Protein AF-A0A382HBS7-F1 (afdb_monomer_lite)

Radius of gyration: 17.06 Å; chains: 1; bounding box: 38×43×44 Å

Sequence (138 aa):
DLVVYSLNSNYTGTNDPIKDLDLEGIVFGDMPWVLNHGGSAQALRNRVPQQQSRRGTVLDRLFALGMDAYGLMHNIGEMERHPDLSYPGMTGDLTVTTTGRIQRRLEWFRIQRAKPVHLRLATLPTPPRLSLKSYSSD

Foldseek 3Di:
DDAAEDEPPQDQLDQDLVSLVVQARHKYFWFCLSVCDDVVSVVVNVVQDPVRAPGSHPVSLVVQVVQVVVVCVVCQVVLLVPQVDWDQGRGAIWGAHVVRDIDHDTWMFGRHSSHTDTDDPVRDDDPPPPPPPPPPDD

Secondary structure (DSSP, 8-state):
-PPPEE-TTS--SS--HHHHHTTTT-EEEE-HHHHT-SSHHHHHHTTS-GGG--TTSTHHHHHHHHHHHHHHTTTHHHHHH-TT--EEETTEEEEE-TTS-EEEEPEEEEEETTEEEE--GGGPPPPP----------

Structure (mmCIF, N/CA/C/O backbone):
data_AF-A0A382HBS7-F1
#
_entry.id   AF-A0A382HBS7-F1
#
loop_
_atom_site.group_PDB
_atom_site.id
_atom_site.type_symbol
_atom_site.label_atom_id
_atom_site.label_alt_id
_atom_site.label_comp_id
_atom_site.label_asym_id
_atom_site.label_entity_id
_atom_site.label_seq_id
_atom_site.pdbx_PDB_ins_code
_atom_site.Cartn_x
_atom_site.Cartn_y
_atom_site.Cartn_z
_atom_site.occupancy
_atom_site.B_iso_or_equiv
_atom_site.auth_seq_id
_atom_site.auth_comp_id
_atom_site.auth_asym_id
_atom_site.auth_atom_id
_atom_site.pdbx_PDB_model_num
ATOM 1 N N . ASP A 1 1 ? 8.067 -27.394 -6.351 1.00 58.53 1 ASP A N 1
ATOM 2 C CA . ASP A 1 1 ? 8.096 -25.921 -6.368 1.00 58.53 1 ASP A CA 1
ATOM 3 C C . ASP A 1 1 ? 8.040 -25.332 -4.980 1.00 58.53 1 ASP A C 1
ATOM 5 O O . ASP A 1 1 ? 7.153 -25.671 -4.204 1.00 58.53 1 ASP A O 1
ATOM 9 N N . LEU A 1 2 ? 9.015 -24.477 -4.672 1.00 71.69 2 LEU A N 1
ATOM 10 C CA . LEU A 1 2 ? 9.074 -23.704 -3.437 1.00 71.69 2 LEU A CA 1
ATOM 11 C C . LEU A 1 2 ? 8.508 -22.309 -3.712 1.00 71.69 2 LEU A C 1
ATOM 13 O O . LEU A 1 2 ? 9.019 -21.594 -4.569 1.00 71.69 2 LEU A O 1
ATOM 17 N N . VAL A 1 3 ? 7.462 -21.918 -2.987 1.00 77.12 3 VAL A N 1
ATOM 18 C CA . VAL A 1 3 ? 6.945 -20.547 -3.058 1.00 77.12 3 VAL A CA 1
ATOM 19 C C . VAL A 1 3 ? 7.821 -19.654 -2.186 1.00 77.12 3 VAL A C 1
ATOM 21 O O . VAL A 1 3 ? 7.928 -19.877 -0.981 1.00 77.12 3 VAL A O 1
ATOM 24 N N . VAL A 1 4 ? 8.427 -18.635 -2.792 1.00 80.31 4 VAL A N 1
ATOM 25 C CA . VAL A 1 4 ? 9.232 -17.634 -2.084 1.00 80.31 4 VAL A CA 1
ATOM 26 C C . VAL A 1 4 ? 8.371 -16.407 -1.809 1.00 80.31 4 VAL A C 1
ATOM 28 O O . VAL A 1 4 ? 7.783 -15.840 -2.730 1.00 80.31 4 VAL A O 1
ATOM 31 N N . TYR A 1 5 ? 8.305 -15.998 -0.541 1.00 78.19 5 TYR A N 1
ATOM 32 C CA . TYR A 1 5 ? 7.628 -14.775 -0.117 1.00 78.19 5 TYR A CA 1
ATOM 33 C C . TYR A 1 5 ? 8.648 -13.681 0.178 1.00 78.19 5 TYR A C 1
ATOM 35 O O . TYR A 1 5 ? 9.714 -13.958 0.727 1.00 78.19 5 TYR A O 1
ATOM 43 N N . SER A 1 6 ? 8.311 -12.436 -0.149 1.00 75.62 6 SER A N 1
ATOM 44 C CA . SER A 1 6 ? 9.163 -11.283 0.131 1.00 75.62 6 SER A CA 1
ATOM 45 C C . SER A 1 6 ? 8.396 -10.109 0.739 1.00 75.62 6 SER A C 1
ATOM 47 O O . SER A 1 6 ? 7.173 -10.001 0.618 1.00 75.62 6 SER A O 1
ATOM 49 N N . LEU A 1 7 ? 9.149 -9.228 1.400 1.00 74.69 7 LEU A N 1
ATOM 50 C CA . LEU A 1 7 ? 8.678 -7.931 1.867 1.00 74.69 7 LEU A CA 1
ATOM 51 C C . LEU A 1 7 ? 8.625 -6.927 0.704 1.00 74.69 7 LEU A C 1
ATOM 53 O O . LEU A 1 7 ? 9.205 -7.119 -0.363 1.00 74.69 7 LEU A O 1
ATOM 57 N N . ASN A 1 8 ? 7.959 -5.803 0.944 1.00 66.75 8 ASN A N 1
ATOM 58 C CA . ASN A 1 8 ? 7.742 -4.727 -0.025 1.00 66.75 8 ASN A CA 1
ATOM 59 C C . ASN A 1 8 ? 9.014 -3.983 -0.493 1.00 66.75 8 ASN A C 1
ATOM 61 O O . ASN A 1 8 ? 8.910 -3.040 -1.273 1.00 66.75 8 ASN A O 1
ATOM 65 N N . SER A 1 9 ? 10.209 -4.350 -0.022 1.00 67.75 9 SER A N 1
ATOM 66 C CA . SER A 1 9 ? 11.469 -3.670 -0.355 1.00 67.75 9 SER A CA 1
ATOM 67 C C . SER A 1 9 ? 12.004 -3.998 -1.749 1.00 67.75 9 SER A C 1
ATOM 69 O O . SER A 1 9 ? 12.771 -3.213 -2.304 1.00 67.75 9 SER A O 1
ATOM 71 N N . ASN A 1 10 ? 11.629 -5.147 -2.314 1.00 74.31 10 ASN A N 1
ATOM 72 C CA . ASN A 1 10 ? 12.306 -5.678 -3.500 1.00 74.31 10 ASN A CA 1
ATOM 73 C C . ASN A 1 10 ? 11.716 -5.148 -4.817 1.00 74.31 10 ASN A C 1
ATOM 75 O O . ASN A 1 10 ? 12.447 -5.010 -5.797 1.00 74.31 10 ASN A O 1
ATOM 79 N N . TYR A 1 11 ? 10.435 -4.764 -4.819 1.00 79.12 11 TYR A N 1
ATOM 80 C CA . TYR A 1 11 ? 9.755 -4.172 -5.972 1.00 79.12 11 TYR A CA 1
ATOM 81 C C . TYR A 1 11 ? 9.620 -2.648 -5.819 1.00 79.12 11 TYR A C 1
ATOM 83 O O . TYR A 1 11 ? 9.215 -2.138 -4.772 1.00 79.12 11 TYR A O 1
ATOM 91 N N . THR A 1 12 ? 9.961 -1.887 -6.860 1.00 78.06 12 THR A N 1
ATOM 92 C CA . THR A 1 12 ? 10.017 -0.411 -6.799 1.00 78.06 12 THR A CA 1
ATOM 93 C C . THR A 1 12 ? 8.756 0.284 -7.318 1.00 78.06 12 THR A C 1
ATOM 95 O O . THR A 1 12 ? 8.644 1.502 -7.185 1.00 78.06 12 THR A O 1
ATOM 98 N N . GLY A 1 13 ? 7.799 -0.443 -7.909 1.00 79.31 13 GLY A N 1
ATOM 99 C CA . GLY A 1 13 ? 6.604 0.153 -8.538 1.00 79.31 13 GLY A CA 1
ATOM 100 C C . GLY A 1 13 ? 6.856 0.765 -9.924 1.00 79.31 13 GLY A C 1
ATOM 101 O O . GLY A 1 13 ? 5.952 1.320 -10.565 1.00 79.31 13 GLY A O 1
ATOM 102 N N . THR A 1 14 ? 8.091 0.681 -10.407 1.00 82.44 14 THR A N 1
ATOM 103 C CA . THR A 1 14 ? 8.508 1.063 -11.757 1.00 82.44 14 THR A CA 1
ATOM 104 C C . THR A 1 14 ? 8.818 -0.198 -12.535 1.00 82.44 14 THR A C 1
ATOM 106 O O . THR A 1 14 ? 9.506 -1.060 -12.013 1.00 82.44 14 THR A O 1
ATOM 109 N N . ASN A 1 15 ? 8.330 -0.282 -13.770 1.00 80.38 15 ASN A N 1
ATOM 110 C CA . ASN A 1 15 ? 8.638 -1.401 -14.652 1.00 80.38 15 ASN A CA 1
ATOM 111 C C . ASN A 1 15 ? 10.131 -1.365 -15.006 1.00 80.38 15 ASN A C 1
ATOM 113 O O . ASN A 1 15 ? 10.550 -0.456 -15.724 1.00 80.38 15 ASN A O 1
ATOM 117 N N . ASP A 1 16 ? 10.898 -2.329 -14.509 1.00 84.94 16 ASP A N 1
ATOM 118 C CA . ASP A 1 16 ? 12.305 -2.534 -14.849 1.00 84.94 16 ASP A CA 1
ATOM 119 C C . ASP A 1 16 ? 12.495 -4.018 -15.181 1.00 84.94 16 ASP A C 1
ATOM 121 O O . ASP A 1 16 ? 12.808 -4.813 -14.299 1.00 84.94 16 ASP A O 1
ATOM 125 N N . PRO A 1 17 ? 12.289 -4.425 -16.447 1.00 81.88 17 PRO A N 1
ATOM 126 C CA . PRO A 1 17 ? 12.248 -5.838 -16.811 1.00 81.88 17 PRO A CA 1
ATOM 127 C C . PRO A 1 17 ? 13.533 -6.612 -16.506 1.00 81.88 17 PRO A C 1
ATOM 129 O O . PRO A 1 17 ? 13.466 -7.824 -16.339 1.00 81.88 17 PRO A O 1
ATOM 132 N N . ILE A 1 18 ? 14.689 -5.938 -16.464 1.00 83.81 18 ILE A N 1
ATOM 133 C CA . ILE A 1 18 ? 15.972 -6.585 -16.161 1.00 83.81 18 ILE A CA 1
ATOM 134 C C . ILE A 1 18 ? 16.017 -6.919 -14.672 1.00 83.81 18 ILE A C 1
ATOM 136 O O . ILE A 1 18 ? 16.250 -8.067 -14.311 1.00 83.81 18 ILE A O 1
ATOM 140 N N . LYS A 1 19 ? 15.729 -5.937 -13.814 1.00 83.62 19 LYS A N 1
ATOM 141 C CA . LYS A 1 19 ? 15.681 -6.138 -12.363 1.00 83.62 19 LYS A CA 1
ATOM 142 C C . LYS A 1 19 ? 14.530 -7.055 -11.939 1.00 83.62 19 LYS A C 1
ATOM 144 O O . LYS A 1 19 ? 14.681 -7.867 -11.032 1.00 83.62 19 LYS A O 1
ATOM 149 N N . ASP A 1 20 ? 13.374 -6.917 -12.576 1.00 85.19 20 ASP A N 1
ATOM 150 C CA . ASP A 1 20 ? 12.165 -7.660 -12.230 1.00 85.19 20 ASP A CA 1
ATOM 151 C C . ASP A 1 20 ? 12.251 -9.132 -12.672 1.00 85.19 20 ASP A C 1
ATOM 153 O O . ASP A 1 20 ? 11.548 -9.971 -12.111 1.00 85.19 20 ASP A O 1
ATOM 157 N N . LEU A 1 21 ? 13.132 -9.479 -13.622 1.00 86.75 21 LEU A N 1
ATOM 158 C CA . LEU A 1 21 ? 13.404 -10.872 -13.995 1.00 86.75 21 LEU A CA 1
ATOM 159 C C . LEU A 1 21 ? 14.036 -11.663 -12.840 1.00 86.75 21 LEU A C 1
ATOM 161 O O . LEU A 1 21 ? 13.672 -12.819 -12.629 1.00 86.75 21 LEU A O 1
ATOM 165 N N . ASP A 1 22 ? 14.905 -11.033 -12.045 1.00 86.69 22 ASP A N 1
ATOM 166 C CA . ASP A 1 22 ? 15.497 -11.652 -10.849 1.00 86.69 22 ASP A CA 1
ATOM 167 C C . ASP A 1 22 ? 14.445 -11.962 -9.769 1.00 86.69 22 ASP A C 1
ATOM 169 O O . ASP A 1 22 ? 14.689 -12.741 -8.846 1.00 86.69 22 ASP A O 1
ATOM 173 N N . LEU A 1 23 ? 13.259 -11.355 -9.877 1.00 88.25 23 LEU A N 1
ATOM 174 C CA . LEU A 1 23 ? 12.146 -11.544 -8.955 1.00 88.25 23 LEU A CA 1
ATOM 175 C C . LEU A 1 23 ? 11.122 -12.579 -9.449 1.00 88.25 23 LEU A C 1
ATOM 177 O O . LEU A 1 23 ? 10.092 -12.757 -8.795 1.00 88.25 23 LEU A O 1
ATOM 181 N N . GLU A 1 24 ? 11.361 -13.254 -10.578 1.00 89.81 24 GLU A N 1
ATOM 182 C CA . GLU A 1 24 ? 10.412 -14.197 -11.182 1.00 89.81 24 GLU A CA 1
ATOM 183 C C . GLU A 1 24 ? 9.924 -15.257 -10.176 1.00 89.81 24 GLU A C 1
ATOM 185 O O . GLU A 1 24 ? 10.695 -15.888 -9.453 1.00 89.81 24 GLU A O 1
ATOM 190 N N . GLY A 1 25 ? 8.603 -15.453 -10.111 1.00 87.81 25 GLY A N 1
ATOM 191 C CA . GLY A 1 25 ? 7.967 -16.417 -9.211 1.00 87.81 25 GLY A CA 1
ATOM 192 C C . GLY A 1 25 ? 7.817 -15.962 -7.754 1.00 87.81 25 GLY A C 1
ATOM 193 O O . GLY A 1 25 ? 7.039 -16.583 -7.020 1.00 87.81 25 GLY A O 1
ATOM 194 N N . ILE A 1 26 ? 8.468 -14.869 -7.333 1.00 89.12 26 ILE A N 1
ATOM 195 C CA . ILE A 1 26 ? 8.327 -14.324 -5.975 1.00 89.12 26 ILE A CA 1
ATOM 196 C C . ILE A 1 26 ? 6.899 -13.827 -5.754 1.00 89.12 26 ILE A C 1
ATOM 198 O O . ILE A 1 26 ? 6.324 -13.123 -6.589 1.00 89.12 26 ILE A O 1
ATOM 202 N N . VAL A 1 27 ? 6.346 -14.173 -4.591 1.00 88.75 27 VAL A N 1
ATOM 203 C CA . VAL A 1 27 ? 5.087 -13.641 -4.072 1.00 88.75 27 VAL A CA 1
ATOM 204 C C . VAL A 1 27 ? 5.388 -12.529 -3.072 1.00 88.75 27 VAL A C 1
ATOM 206 O O . VAL A 1 27 ? 6.172 -12.709 -2.144 1.00 88.75 27 VAL A O 1
ATOM 209 N N . PHE A 1 28 ? 4.765 -11.369 -3.226 1.00 87.75 28 PHE A N 1
ATOM 210 C CA . PHE A 1 28 ? 4.991 -10.238 -2.329 1.00 87.75 28 PHE A CA 1
ATOM 211 C C . PHE A 1 28 ? 3.706 -9.447 -2.106 1.00 87.75 28 PHE A C 1
ATOM 213 O O . PHE A 1 28 ? 2.812 -9.428 -2.955 1.00 87.75 28 PHE A O 1
ATOM 220 N N . GLY A 1 29 ? 3.614 -8.826 -0.932 1.00 87.88 29 GLY A N 1
ATOM 221 C CA . GLY A 1 29 ? 2.523 -7.932 -0.567 1.00 87.88 29 GLY A CA 1
ATOM 222 C C . GLY A 1 29 ? 2.994 -6.483 -0.601 1.00 87.88 29 GLY A C 1
ATOM 223 O O . GLY A 1 29 ? 4.012 -6.158 0.013 1.00 87.88 29 GLY A O 1
ATOM 224 N N . ASP A 1 30 ? 2.260 -5.601 -1.275 1.00 89.88 30 ASP A N 1
ATOM 225 C CA . ASP A 1 30 ? 2.577 -4.168 -1.296 1.00 89.88 30 ASP A CA 1
ATOM 226 C C . ASP A 1 30 ? 1.316 -3.294 -1.379 1.00 89.88 30 ASP A C 1
ATOM 228 O O . ASP A 1 30 ? 0.182 -3.776 -1.408 1.00 89.88 30 ASP A O 1
ATOM 232 N N . MET A 1 31 ? 1.524 -1.982 -1.342 1.00 92.06 31 MET A N 1
ATOM 233 C CA . MET A 1 31 ? 0.486 -0.959 -1.352 1.00 92.06 31 MET A CA 1
ATOM 234 C C . MET A 1 31 ? -0.212 -0.876 -2.724 1.00 92.06 31 MET A C 1
ATOM 236 O O . MET A 1 31 ? 0.493 -0.795 -3.740 1.00 92.06 31 MET A O 1
ATOM 240 N N . PRO A 1 32 ? -1.556 -0.761 -2.783 1.00 91.56 32 PRO A N 1
ATOM 241 C CA . PRO A 1 32 ? -2.289 -0.472 -4.021 1.00 91.56 32 PRO A CA 1
ATOM 242 C C . PRO A 1 32 ? -1.696 0.704 -4.816 1.00 91.56 32 PRO A C 1
ATOM 244 O O . PRO A 1 32 ? -1.605 0.651 -6.043 1.00 91.56 32 PRO A O 1
ATOM 247 N N . TRP A 1 33 ? -1.206 1.734 -4.112 1.00 93.31 33 TRP A N 1
ATOM 248 C CA . TRP A 1 33 ? -0.547 2.909 -4.689 1.00 93.31 33 TRP A CA 1
ATOM 249 C C . TRP A 1 33 ? 0.721 2.613 -5.502 1.00 93.31 33 TRP A C 1
ATOM 251 O O . TRP A 1 33 ? 0.929 3.184 -6.577 1.00 93.31 33 TRP A O 1
ATOM 261 N N . VAL A 1 34 ? 1.589 1.737 -4.987 1.00 89.88 34 VAL A N 1
ATOM 262 C CA . VAL A 1 34 ? 2.862 1.368 -5.636 1.00 89.88 34 VAL A CA 1
ATOM 263 C C . VAL A 1 34 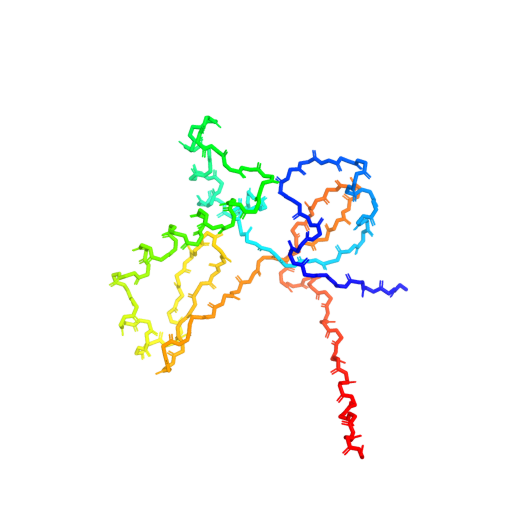? 2.597 0.459 -6.828 1.00 89.88 34 VAL A C 1
ATOM 265 O O . VAL A 1 34 ? 3.234 0.579 -7.873 1.00 89.88 34 VAL A O 1
ATOM 268 N N . LEU A 1 35 ? 1.623 -0.432 -6.672 1.00 87.12 35 LEU A N 1
ATOM 269 C CA . LEU A 1 35 ? 1.219 -1.402 -7.682 1.00 87.12 35 LEU A CA 1
ATOM 270 C C . LEU A 1 35 ? 0.331 -0.784 -8.767 1.00 87.12 35 LEU A C 1
ATOM 272 O O . LEU A 1 35 ? 0.077 -1.425 -9.784 1.00 87.12 35 LEU A O 1
ATOM 276 N N . ASN A 1 36 ? -0.118 0.461 -8.564 1.00 84.62 36 ASN A N 1
ATOM 277 C CA . ASN A 1 36 ? -1.058 1.164 -9.431 1.00 84.62 36 ASN A CA 1
ATOM 278 C C . ASN A 1 36 ? -2.304 0.310 -9.739 1.00 84.62 36 ASN A C 1
ATOM 280 O O . ASN A 1 36 ? -2.744 0.208 -10.886 1.00 84.62 36 ASN A O 1
ATOM 284 N N . HIS A 1 37 ? -2.827 -0.345 -8.701 1.00 80.44 37 HIS A N 1
ATOM 285 C CA . HIS A 1 37 ? -3.888 -1.350 -8.761 1.00 80.44 37 HIS A CA 1
ATOM 286 C C . HIS A 1 37 ? -5.098 -0.914 -7.918 1.00 80.44 37 HIS A C 1
ATOM 288 O O . HIS A 1 37 ? -4.951 -0.108 -7.006 1.00 80.44 37 HIS A O 1
ATOM 294 N N . GLY A 1 38 ? -6.295 -1.446 -8.195 1.00 71.69 38 GLY A N 1
ATOM 295 C CA . GLY A 1 38 ? -7.462 -1.256 -7.318 1.00 71.69 38 GLY A CA 1
ATOM 296 C C . GLY A 1 38 ? -8.365 -0.059 -7.637 1.00 71.69 38 GLY A C 1
ATOM 297 O O . GLY A 1 38 ? -9.085 0.406 -6.763 1.00 71.69 38 GLY A O 1
ATOM 298 N N . GLY A 1 39 ? -8.368 0.443 -8.878 1.00 80.56 39 GLY A N 1
ATOM 299 C CA . GLY A 1 39 ? -9.337 1.440 -9.361 1.00 80.56 39 GLY A CA 1
ATOM 300 C C . GLY A 1 39 ? -9.154 2.844 -8.773 1.00 80.56 39 GLY A C 1
ATOM 301 O O . GLY A 1 39 ? -8.726 3.747 -9.486 1.00 80.56 39 GLY A O 1
ATOM 302 N N . SER A 1 40 ? -9.443 3.040 -7.483 1.00 83.06 40 SER A N 1
ATOM 303 C CA . SER A 1 40 ? -9.320 4.329 -6.785 1.00 83.06 40 SER A CA 1
ATOM 304 C C . SER A 1 40 ? -7.867 4.801 -6.703 1.00 83.06 40 SER A C 1
ATOM 306 O O . SER A 1 40 ? -7.573 5.938 -7.077 1.00 83.06 40 SER A O 1
ATOM 308 N N . ALA A 1 41 ? -6.946 3.917 -6.304 1.00 86.06 41 ALA A N 1
ATOM 309 C CA . ALA A 1 41 ? -5.524 4.236 -6.252 1.0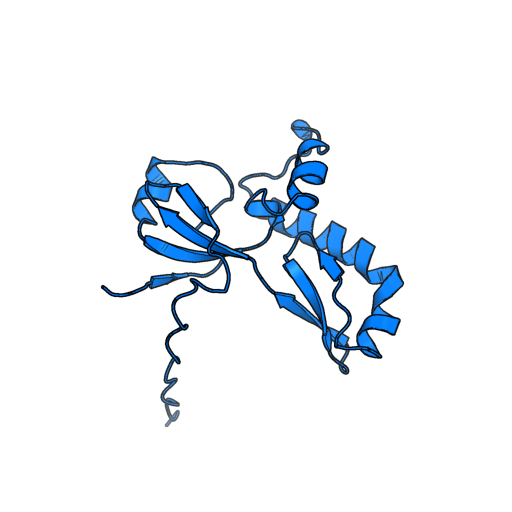0 86.06 41 ALA A CA 1
ATOM 310 C C . ALA A 1 41 ? -4.986 4.576 -7.643 1.00 86.06 41 ALA A C 1
ATOM 312 O O . ALA A 1 41 ? -4.305 5.584 -7.797 1.00 86.06 41 ALA A O 1
ATOM 313 N N . GLN A 1 42 ? -5.371 3.813 -8.670 1.00 86.38 42 GLN A N 1
ATOM 314 C CA . GLN A 1 42 ? -4.989 4.085 -10.057 1.00 86.38 42 GLN A CA 1
ATOM 315 C C . GLN A 1 42 ? -5.545 5.424 -10.568 1.00 86.38 42 GLN A C 1
ATOM 317 O O . GLN A 1 42 ? -4.818 6.217 -11.167 1.00 86.38 42 GLN A O 1
ATOM 322 N N . ALA A 1 43 ? -6.822 5.713 -10.307 1.00 88.19 43 ALA A N 1
ATOM 323 C CA . ALA A 1 43 ? -7.452 6.967 -10.706 1.00 88.19 43 ALA A CA 1
ATOM 324 C C . ALA A 1 43 ? -6.788 8.179 -10.037 1.00 88.19 43 ALA A C 1
ATOM 326 O O . ALA A 1 43 ? -6.546 9.188 -10.699 1.00 88.19 43 ALA A O 1
ATOM 327 N N . LEU A 1 44 ? -6.461 8.079 -8.745 1.00 88.81 44 LEU A N 1
ATOM 328 C CA . LEU A 1 44 ? -5.782 9.145 -8.011 1.00 88.81 44 LEU A CA 1
ATOM 329 C C . LEU A 1 44 ? -4.330 9.308 -8.469 1.00 88.81 44 LEU A C 1
ATOM 331 O O . LEU A 1 44 ? -3.876 10.431 -8.678 1.00 88.81 44 LEU A O 1
ATOM 335 N N . ARG A 1 45 ? -3.628 8.194 -8.711 1.00 88.50 45 ARG A N 1
ATOM 336 C CA . ARG A 1 45 ? -2.269 8.172 -9.266 1.00 88.50 45 ARG A CA 1
ATOM 337 C C . ARG A 1 45 ? -2.183 8.968 -10.563 1.00 88.50 45 ARG A C 1
ATOM 339 O O . ARG A 1 45 ? -1.289 9.794 -10.713 1.00 88.50 45 ARG A O 1
ATOM 346 N N . ASN A 1 46 ? -3.142 8.754 -11.465 1.00 88.75 46 ASN A N 1
ATOM 347 C CA . ASN A 1 46 ? -3.206 9.415 -12.768 1.00 88.75 46 ASN A CA 1
ATOM 348 C C . ASN A 1 46 ? -3.465 10.929 -12.674 1.00 88.75 46 ASN A C 1
ATOM 350 O O . ASN A 1 46 ? -3.231 11.643 -13.644 1.00 88.75 46 ASN A O 1
ATOM 354 N N . ARG A 1 47 ? -3.942 11.429 -11.525 1.00 91.00 47 ARG A N 1
ATOM 355 C CA . ARG A 1 47 ? -4.145 12.865 -11.280 1.00 91.00 47 ARG A CA 1
ATOM 356 C C . ARG A 1 47 ? -2.908 13.561 -10.716 1.00 91.00 47 ARG A C 1
ATOM 358 O O . ARG A 1 47 ? -2.859 14.786 -10.754 1.00 91.00 47 ARG A O 1
ATOM 365 N N . VAL A 1 48 ? -1.926 12.823 -10.190 1.00 89.75 48 VAL A N 1
ATOM 366 C CA . VAL A 1 48 ? -0.692 13.421 -9.662 1.00 89.75 48 VAL A CA 1
ATOM 367 C C . VAL A 1 48 ? 0.173 13.906 -10.830 1.00 89.75 48 VAL A C 1
ATOM 369 O O . VAL A 1 48 ? 0.582 13.084 -11.655 1.00 89.75 48 VAL A O 1
ATOM 372 N N . PRO A 1 49 ? 0.500 15.211 -10.914 1.00 91.25 49 PRO A N 1
ATOM 373 C CA . PRO A 1 49 ? 1.364 15.727 -11.968 1.00 91.25 49 PRO A CA 1
ATOM 374 C C . PRO A 1 49 ? 2.724 15.029 -11.966 1.00 91.25 49 PRO A C 1
ATOM 376 O O . PRO A 1 49 ? 3.304 14.781 -10.907 1.00 91.25 49 PRO A O 1
ATOM 379 N N . GLN A 1 50 ? 3.286 14.770 -13.149 1.00 86.88 50 GLN A N 1
ATOM 380 C CA . GLN A 1 50 ? 4.556 14.045 -13.277 1.00 86.88 50 GLN A CA 1
ATOM 381 C C . GLN A 1 50 ? 5.695 14.689 -12.468 1.00 86.88 50 GLN A C 1
ATOM 383 O O . GLN A 1 50 ? 6.471 13.975 -11.842 1.00 86.88 50 GLN A O 1
ATOM 388 N N . GLN A 1 51 ? 5.746 16.024 -12.409 1.00 88.94 51 GLN A N 1
ATOM 389 C CA . GLN A 1 51 ? 6.743 16.786 -11.641 1.00 88.94 51 GLN A CA 1
ATOM 390 C C . GLN A 1 51 ? 6.649 16.579 -10.119 1.00 88.94 51 GLN A C 1
ATOM 392 O O . GLN A 1 51 ? 7.620 16.802 -9.402 1.00 88.94 51 GLN A O 1
ATOM 397 N N . GLN A 1 52 ? 5.486 16.159 -9.620 1.00 87.19 52 GLN A N 1
ATOM 398 C CA . GLN A 1 52 ? 5.238 15.876 -8.205 1.00 87.19 52 GLN A CA 1
ATOM 399 C C . GLN A 1 52 ? 5.291 14.374 -7.899 1.00 87.19 52 GLN A C 1
ATOM 401 O O . GLN A 1 52 ? 5.291 13.976 -6.732 1.00 87.19 52 GLN A O 1
ATOM 406 N N . SER A 1 53 ? 5.346 13.530 -8.935 1.00 87.00 53 SER A N 1
ATOM 407 C CA . SER A 1 53 ? 5.388 12.083 -8.781 1.00 87.00 53 SER A CA 1
ATOM 408 C C . SER A 1 53 ? 6.655 11.652 -8.052 1.00 87.00 53 SER A C 1
ATOM 410 O O . SER A 1 53 ? 7.770 12.035 -8.397 1.00 87.00 53 SER A O 1
ATOM 412 N N . ARG A 1 54 ? 6.479 10.800 -7.043 1.00 88.50 54 ARG A N 1
ATOM 413 C CA . ARG A 1 54 ? 7.572 10.168 -6.295 1.00 88.50 54 ARG A CA 1
ATOM 414 C C . ARG A 1 54 ? 7.827 8.727 -6.741 1.00 88.50 54 ARG A C 1
ATOM 416 O O . ARG A 1 54 ? 8.552 8.005 -6.060 1.00 88.50 54 ARG A O 1
ATOM 423 N N . ARG A 1 55 ? 7.237 8.303 -7.866 1.00 87.56 55 ARG A N 1
ATOM 424 C CA . ARG A 1 55 ? 7.286 6.924 -8.371 1.00 87.56 55 ARG A CA 1
ATOM 425 C C . ARG A 1 55 ? 8.721 6.395 -8.453 1.00 87.56 55 ARG A C 1
ATOM 427 O O . ARG A 1 55 ? 9.609 7.091 -8.932 1.00 87.56 55 ARG A O 1
ATOM 434 N N . GLY A 1 56 ? 8.931 5.163 -7.990 1.00 82.19 56 GLY A N 1
ATOM 435 C CA . GLY A 1 56 ? 10.247 4.512 -7.983 1.00 82.19 56 GLY A CA 1
ATOM 436 C C . GLY A 1 56 ? 11.153 4.908 -6.815 1.00 82.19 56 GLY A C 1
ATOM 437 O O . GLY A 1 56 ? 12.224 4.330 -6.662 1.00 82.19 56 GLY A O 1
ATOM 438 N N . THR A 1 57 ? 10.733 5.853 -5.967 1.00 86.88 57 THR A N 1
ATOM 439 C CA . THR A 1 57 ? 11.493 6.285 -4.785 1.00 86.88 57 THR A CA 1
ATOM 440 C C . THR A 1 57 ? 10.850 5.790 -3.491 1.00 86.88 57 THR A C 1
ATOM 442 O O . THR A 1 57 ? 9.661 5.466 -3.446 1.00 86.88 57 THR A O 1
ATOM 445 N N . VAL A 1 58 ? 11.610 5.800 -2.391 1.00 84.31 58 VAL A N 1
ATOM 446 C CA . VAL A 1 58 ? 11.069 5.511 -1.049 1.00 84.31 58 VAL A CA 1
ATOM 447 C C . VAL A 1 58 ? 9.957 6.489 -0.640 1.00 84.31 58 VAL A C 1
ATOM 449 O O . VAL A 1 58 ? 9.024 6.108 0.066 1.00 84.31 58 VAL A O 1
ATOM 452 N N . LEU A 1 59 ? 10.007 7.730 -1.144 1.00 90.69 59 LEU A N 1
ATOM 453 C CA . LEU A 1 59 ? 9.030 8.777 -0.840 1.00 90.69 59 LEU A CA 1
ATOM 454 C C . LEU A 1 59 ? 7.640 8.469 -1.405 1.00 90.69 59 LEU A C 1
ATOM 456 O O . LEU A 1 59 ? 6.659 9.033 -0.931 1.00 90.69 59 LEU A O 1
ATOM 460 N N . ASP A 1 60 ? 7.531 7.565 -2.380 1.00 91.06 60 ASP A N 1
ATOM 461 C CA . ASP A 1 60 ? 6.242 7.208 -2.970 1.00 91.06 60 ASP A CA 1
ATOM 462 C C . ASP A 1 60 ? 5.293 6.560 -1.963 1.00 91.06 60 ASP A C 1
ATOM 464 O O . ASP A 1 60 ? 4.106 6.871 -1.892 1.00 91.06 60 ASP A O 1
ATOM 468 N N . ARG A 1 61 ? 5.853 5.680 -1.132 1.00 92.31 61 ARG A N 1
ATOM 469 C CA . ARG A 1 61 ? 5.116 4.992 -0.072 1.00 92.31 61 ARG A CA 1
ATOM 470 C C . ARG A 1 61 ? 4.742 5.949 1.058 1.00 92.31 61 ARG A C 1
ATOM 472 O O . ARG A 1 61 ? 3.669 5.816 1.636 1.00 92.31 61 ARG A O 1
ATOM 479 N N . LEU A 1 62 ? 5.591 6.940 1.342 1.00 93.44 62 LEU A N 1
ATOM 480 C CA . LEU A 1 62 ? 5.284 7.992 2.316 1.00 93.44 62 LEU A CA 1
ATOM 481 C C . LEU A 1 62 ? 4.191 8.940 1.815 1.00 93.44 62 LEU A C 1
ATOM 483 O O . LEU A 1 62 ? 3.367 9.389 2.604 1.00 93.44 62 LEU A O 1
ATOM 487 N N . PHE A 1 63 ? 4.139 9.205 0.509 1.00 93.06 63 PHE A N 1
ATOM 488 C CA . PHE A 1 63 ? 3.049 9.970 -0.089 1.00 93.06 63 PHE A CA 1
ATOM 489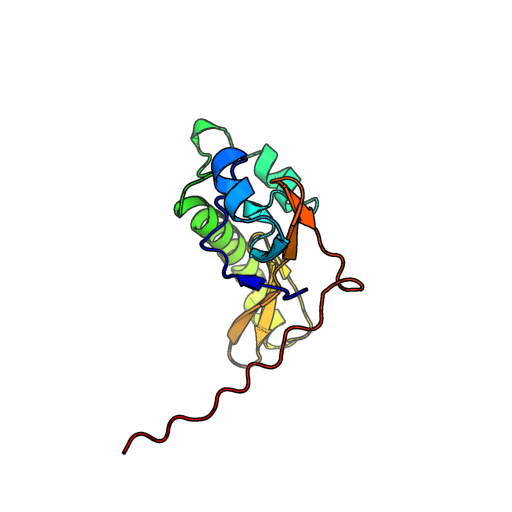 C C . PHE A 1 63 ? 1.703 9.246 0.076 1.00 93.06 63 PHE A C 1
ATOM 491 O O . PHE A 1 63 ? 0.731 9.855 0.520 1.00 93.06 63 PHE A O 1
ATOM 498 N N . ALA A 1 64 ? 1.666 7.933 -0.183 1.00 94.19 64 ALA A N 1
ATOM 499 C CA . ALA A 1 64 ? 0.497 7.094 0.097 1.00 94.19 64 ALA A CA 1
ATOM 500 C C . ALA A 1 64 ? 0.092 7.122 1.577 1.00 94.19 64 ALA A C 1
ATOM 502 O O . ALA A 1 64 ? -1.080 7.316 1.891 1.00 94.19 64 ALA A O 1
ATOM 503 N N . LEU A 1 65 ? 1.070 6.997 2.479 1.00 95.38 65 LEU A N 1
ATOM 504 C CA . LEU A 1 65 ? 0.843 7.078 3.921 1.00 95.38 65 LEU A CA 1
ATOM 505 C C . LEU A 1 65 ? 0.235 8.425 4.337 1.00 95.38 65 LEU A C 1
ATOM 507 O O . LEU A 1 65 ? -0.672 8.447 5.161 1.00 95.38 65 LEU A O 1
ATOM 511 N N . GLY A 1 66 ? 0.703 9.538 3.769 1.00 94.44 66 GLY A N 1
ATOM 512 C CA . GLY A 1 66 ? 0.161 10.868 4.056 1.00 94.44 66 GLY A CA 1
ATOM 513 C C . GLY A 1 66 ? -1.301 11.025 3.626 1.00 94.44 66 GLY A C 1
ATOM 514 O O . GLY A 1 66 ? -2.100 11.587 4.374 1.00 94.44 66 GLY A O 1
ATOM 515 N N . MET A 1 67 ? -1.668 10.485 2.458 1.00 93.56 67 MET A N 1
ATOM 516 C CA . MET A 1 67 ? -3.064 10.473 1.997 1.00 93.56 67 MET A CA 1
ATOM 517 C C . MET A 1 67 ? -3.965 9.665 2.934 1.00 93.56 67 MET A C 1
ATOM 519 O O . MET A 1 67 ? -5.051 10.123 3.290 1.00 93.56 67 MET A O 1
ATOM 523 N N . ASP A 1 68 ? -3.501 8.498 3.376 1.00 95.25 68 ASP A N 1
ATOM 524 C CA . ASP A 1 68 ? -4.256 7.657 4.304 1.00 95.25 68 ASP A CA 1
ATOM 525 C C . ASP A 1 68 ? -4.372 8.288 5.691 1.00 95.25 68 ASP A C 1
ATOM 527 O O . ASP A 1 68 ? -5.450 8.265 6.277 1.00 95.25 68 ASP A O 1
ATOM 531 N N . ALA A 1 69 ? -3.307 8.918 6.198 1.00 95.50 69 ALA A N 1
ATOM 532 C CA . ALA A 1 69 ? -3.348 9.637 7.468 1.00 95.50 69 ALA A CA 1
ATOM 533 C C . ALA A 1 69 ? -4.422 10.736 7.452 1.00 95.50 69 ALA A C 1
ATOM 535 O O . ALA A 1 69 ? -5.234 10.816 8.372 1.00 95.50 69 ALA A O 1
ATOM 536 N N . TYR A 1 70 ? -4.483 11.529 6.376 1.00 94.00 70 TYR A N 1
ATOM 537 C CA . TYR A 1 70 ? -5.514 12.554 6.203 1.00 94.00 70 TYR A CA 1
ATOM 538 C C . TYR A 1 70 ? -6.932 11.959 6.126 1.00 94.00 70 TYR A C 1
ATOM 540 O O . TYR A 1 70 ? -7.861 12.475 6.751 1.00 94.00 70 TYR A O 1
ATOM 548 N N . GLY A 1 71 ? -7.108 10.852 5.398 1.00 91.31 71 GLY A N 1
ATOM 549 C CA . GLY A 1 71 ? -8.398 10.163 5.290 1.00 91.31 71 GLY A CA 1
ATOM 550 C C . GLY A 1 71 ? -8.881 9.553 6.611 1.00 91.31 71 GLY A C 1
ATOM 551 O O . GLY A 1 71 ? -10.071 9.613 6.931 1.00 91.31 71 GLY A O 1
ATOM 552 N N . LEU A 1 72 ? -7.960 9.015 7.413 1.00 93.62 72 LEU A N 1
ATOM 553 C CA . LEU A 1 72 ? -8.268 8.404 8.704 1.00 93.62 72 LEU A CA 1
ATOM 554 C C . LEU A 1 72 ? -8.633 9.425 9.784 1.00 93.62 72 LEU A C 1
ATOM 556 O O . LEU A 1 72 ? -9.445 9.092 10.644 1.00 93.62 72 LEU A O 1
ATOM 560 N N . MET A 1 73 ? -8.101 10.654 9.742 1.00 92.50 73 MET A N 1
ATOM 561 C CA . MET A 1 73 ? -8.357 11.681 10.771 1.00 92.50 73 MET A CA 1
ATOM 562 C C . MET A 1 73 ? -9.846 11.877 11.090 1.00 92.50 73 MET A C 1
ATOM 564 O O . MET A 1 73 ? -10.194 12.138 12.237 1.00 92.50 73 MET A O 1
ATOM 568 N N . HIS A 1 74 ? -10.723 11.726 10.096 1.00 87.75 74 HIS A N 1
ATOM 569 C CA . HIS A 1 74 ? -12.165 11.929 10.254 1.00 87.75 74 HIS A CA 1
ATOM 570 C C . HIS A 1 74 ? -12.913 10.693 10.774 1.00 87.75 74 HIS A C 1
ATOM 572 O O . HIS A 1 74 ? -14.022 10.825 11.280 1.00 87.75 74 HIS A O 1
ATOM 578 N N . ASN A 1 75 ? -12.324 9.501 10.648 1.00 88.56 75 ASN A N 1
ATOM 579 C CA . ASN A 1 75 ? -13.014 8.223 10.856 1.00 88.56 75 ASN A CA 1
ATOM 580 C C . ASN A 1 75 ? -12.414 7.385 11.994 1.00 88.56 75 ASN A C 1
ATOM 582 O O . ASN A 1 75 ? -13.038 6.422 12.435 1.00 88.56 75 ASN A O 1
ATOM 586 N N . ILE A 1 76 ? -11.223 7.741 12.490 1.00 92.25 76 ILE A N 1
ATOM 587 C CA . ILE A 1 76 ? -10.438 6.897 13.400 1.00 92.25 76 ILE A CA 1
ATOM 588 C C . ILE A 1 76 ? -11.190 6.524 14.683 1.00 92.25 76 ILE A C 1
ATOM 590 O O . ILE A 1 76 ? -11.175 5.362 15.070 1.00 92.25 76 ILE A O 1
ATOM 594 N N . GLY A 1 77 ? -11.926 7.462 15.287 1.00 93.25 77 GLY A N 1
ATOM 595 C CA . GLY A 1 77 ? -12.679 7.196 16.515 1.00 93.25 77 GLY A CA 1
ATOM 596 C C . GLY A 1 77 ? -13.853 6.228 16.322 1.00 93.25 77 GLY A C 1
ATOM 597 O O . GLY A 1 77 ? -14.147 5.448 17.224 1.00 93.25 77 GLY A O 1
ATOM 598 N N . GLU A 1 78 ? -14.515 6.248 15.160 1.00 93.38 78 GLU A N 1
ATOM 599 C CA . GLU A 1 78 ? -15.553 5.254 14.840 1.00 93.38 78 GLU A CA 1
ATOM 600 C C . GLU A 1 78 ? -14.934 3.892 14.532 1.00 93.38 78 GLU A C 1
ATOM 602 O O . GLU A 1 78 ? -15.424 2.867 14.996 1.00 93.38 78 GLU A O 1
ATOM 607 N N . MET A 1 79 ? -13.815 3.873 13.805 1.00 94.88 79 MET A N 1
ATOM 608 C CA . MET A 1 79 ? -13.101 2.635 13.488 1.00 94.88 79 MET A CA 1
ATOM 609 C C . MET A 1 79 ? -12.534 1.946 14.741 1.00 94.88 79 MET A C 1
ATOM 611 O O . MET A 1 79 ? -12.512 0.723 14.797 1.00 94.88 79 MET A O 1
ATOM 615 N N . GLU A 1 80 ? -12.122 2.695 15.769 1.00 94.50 80 GLU A N 1
ATOM 616 C CA . GLU A 1 80 ? -11.722 2.125 17.067 1.00 94.50 80 GLU A CA 1
ATOM 617 C C . GLU A 1 80 ? -12.887 1.442 17.799 1.00 94.50 80 GLU A C 1
ATOM 619 O O . GLU A 1 80 ? -12.694 0.405 18.439 1.00 94.50 80 GLU A O 1
ATOM 624 N N . ARG A 1 81 ? -14.100 2.008 17.704 1.00 95.06 81 ARG A N 1
ATOM 625 C CA . ARG A 1 81 ? -15.320 1.429 18.296 1.00 95.06 81 ARG A CA 1
ATOM 626 C C . ARG A 1 81 ? -15.861 0.244 17.506 1.00 95.06 81 ARG A C 1
ATOM 628 O O . ARG A 1 81 ? -16.488 -0.638 18.091 1.00 95.06 81 ARG A O 1
ATOM 635 N N . HIS A 1 82 ? -15.597 0.222 16.205 1.00 94.06 82 HIS A N 1
ATOM 636 C CA . HIS A 1 82 ? -16.075 -0.784 15.266 1.00 94.06 82 HIS A CA 1
ATOM 637 C C . HIS A 1 82 ? -14.896 -1.368 14.469 1.00 94.06 82 HIS A C 1
ATOM 639 O O . HIS A 1 82 ? -14.653 -0.951 13.334 1.00 94.06 82 HIS A O 1
ATOM 645 N N . PRO A 1 83 ? -14.144 -2.332 15.041 1.00 87.38 83 PRO A N 1
ATOM 646 C CA . PRO A 1 83 ? -12.940 -2.893 14.415 1.00 87.38 83 PRO A CA 1
ATOM 647 C C . PRO A 1 83 ? -13.174 -3.622 13.080 1.00 87.38 83 PRO A C 1
ATOM 649 O O . PRO A 1 83 ? -12.217 -3.975 12.389 1.00 87.38 83 PRO A O 1
ATOM 652 N N . ASP A 1 84 ? -14.432 -3.896 12.736 1.00 89.94 84 ASP A N 1
ATOM 653 C CA . ASP A 1 84 ? -14.883 -4.444 11.459 1.00 89.94 84 ASP A CA 1
ATOM 654 C C . ASP A 1 84 ? -14.979 -3.385 10.347 1.00 89.94 84 ASP A C 1
ATOM 656 O O . ASP A 1 84 ? -14.953 -3.739 9.163 1.00 89.94 84 ASP A O 1
ATOM 660 N N . LEU A 1 85 ? -15.025 -2.094 10.699 1.00 93.75 85 LEU A N 1
ATOM 661 C CA . LEU A 1 85 ? -14.955 -1.012 9.725 1.00 93.75 85 LEU A CA 1
ATOM 662 C C . LEU A 1 85 ? -13.588 -0.990 9.051 1.00 93.75 85 LEU A C 1
ATOM 664 O O . LEU A 1 85 ? -12.533 -0.995 9.691 1.00 93.75 85 LEU A O 1
ATOM 668 N N . SER A 1 86 ? -13.624 -0.898 7.725 1.00 92.75 86 SER A N 1
ATOM 669 C CA . SER A 1 86 ? -12.431 -0.810 6.904 1.00 92.75 86 SER A CA 1
ATOM 670 C C . SER A 1 86 ? -12.448 0.438 6.033 1.00 92.75 86 SER A C 1
ATOM 672 O O . SER A 1 86 ? -13.458 0.770 5.414 1.00 92.75 86 SER A O 1
ATOM 674 N N . TYR A 1 87 ? -11.305 1.115 5.980 1.00 92.62 87 TYR A N 1
ATOM 675 C CA . TYR A 1 87 ? -11.051 2.244 5.101 1.00 92.62 87 TYR A CA 1
ATOM 676 C C . TYR A 1 87 ? -10.211 1.776 3.898 1.00 92.62 87 TYR A C 1
ATOM 678 O O . TYR A 1 87 ? -9.092 1.299 4.105 1.00 92.62 87 TYR A O 1
ATOM 686 N N . PRO A 1 88 ? -10.705 1.902 2.652 1.00 91.69 88 PRO A N 1
ATOM 687 C CA . PRO A 1 88 ? -9.958 1.509 1.458 1.00 91.69 88 PRO A CA 1
ATOM 688 C C . PRO A 1 88 ? -8.858 2.539 1.153 1.00 91.69 88 PRO A C 1
ATOM 690 O O . PRO A 1 88 ? -9.075 3.520 0.437 1.00 91.69 88 PRO A O 1
ATOM 693 N N . GLY A 1 89 ? -7.678 2.327 1.736 1.00 92.81 89 GLY A N 1
ATOM 694 C CA . GLY A 1 89 ? -6.540 3.235 1.667 1.00 92.81 89 GLY A CA 1
ATOM 695 C C . GLY A 1 89 ? -5.576 2.963 0.513 1.00 92.81 89 GLY A C 1
ATOM 696 O O . GLY A 1 89 ? -5.551 1.907 -0.120 1.00 92.81 89 GLY A O 1
ATOM 697 N N . MET A 1 90 ? -4.709 3.937 0.266 1.00 94.56 90 MET A N 1
ATOM 698 C CA . MET A 1 90 ? -3.633 3.880 -0.722 1.00 94.56 90 MET A CA 1
ATOM 699 C C . MET A 1 90 ? -2.506 2.935 -0.287 1.00 94.56 90 MET A C 1
ATOM 701 O O . MET A 1 90 ? -1.794 2.388 -1.135 1.00 94.56 90 MET A O 1
ATOM 705 N N . THR A 1 91 ? -2.355 2.715 1.022 1.00 93.94 91 THR A N 1
ATOM 706 C CA . THR A 1 91 ? -1.406 1.771 1.629 1.00 93.94 91 THR A CA 1
ATOM 707 C C . THR A 1 91 ? -1.982 0.366 1.852 1.00 93.94 91 THR A C 1
ATOM 709 O O . THR A 1 91 ? -1.239 -0.534 2.254 1.00 93.94 91 THR A O 1
ATOM 712 N N . GLY A 1 92 ? -3.265 0.157 1.536 1.00 92.12 92 GLY A N 1
ATOM 713 C CA . GLY A 1 92 ? -4.014 -1.090 1.702 1.00 92.12 92 GLY A CA 1
ATOM 714 C C . GLY A 1 92 ? -5.380 -0.837 2.341 1.00 92.12 92 GLY A C 1
ATOM 715 O O . GLY A 1 92 ? -5.712 0.300 2.669 1.00 92.12 92 GLY A O 1
ATOM 716 N N . ASP A 1 93 ? -6.153 -1.896 2.571 1.00 92.38 93 ASP A N 1
ATOM 717 C CA . ASP A 1 93 ? -7.364 -1.769 3.385 1.00 92.38 93 ASP A CA 1
ATOM 718 C C . ASP A 1 93 ? -6.958 -1.599 4.848 1.00 92.38 93 ASP A C 1
ATOM 720 O O . ASP A 1 93 ? -6.220 -2.426 5.399 1.00 92.38 93 ASP A O 1
ATOM 724 N N . LEU A 1 94 ? -7.416 -0.517 5.465 1.00 94.81 94 LEU A N 1
ATOM 725 C CA . LEU A 1 94 ? -7.035 -0.132 6.814 1.00 94.81 94 LEU A CA 1
ATOM 726 C C . LEU A 1 94 ? -8.152 -0.479 7.785 1.00 94.81 94 LEU A C 1
ATOM 728 O O . LEU A 1 94 ? -9.313 -0.172 7.529 1.00 94.81 94 LEU A O 1
ATOM 732 N N . THR A 1 95 ? -7.797 -1.094 8.901 1.00 95.75 95 THR A N 1
ATOM 733 C CA . THR A 1 95 ? -8.675 -1.281 10.061 1.00 95.75 95 THR A CA 1
ATOM 734 C C . THR A 1 95 ? -7.979 -0.718 11.290 1.00 95.75 95 THR A C 1
ATOM 736 O O . THR A 1 95 ? -6.755 -0.544 11.302 1.00 95.75 95 THR A O 1
ATOM 739 N N . VAL A 1 96 ? -8.746 -0.411 12.331 1.00 95.31 96 VAL A N 1
ATOM 740 C CA . VAL A 1 96 ? -8.199 0.075 13.598 1.00 95.31 96 VAL A CA 1
ATOM 741 C C . VAL A 1 96 ? -8.616 -0.896 14.691 1.00 95.31 96 VAL A C 1
ATOM 743 O O . VAL A 1 96 ? -9.779 -1.268 14.797 1.00 95.31 96 VAL A O 1
ATOM 746 N N . THR A 1 97 ? -7.653 -1.381 15.471 1.00 93.38 97 THR A N 1
ATOM 747 C CA . THR A 1 97 ? -7.962 -2.236 16.620 1.00 93.38 97 THR A CA 1
ATOM 748 C C . THR A 1 97 ? -8.604 -1.413 17.733 1.00 93.38 97 THR A C 1
ATOM 750 O O . THR A 1 97 ? -8.444 -0.198 17.801 1.00 93.38 97 THR A O 1
ATOM 753 N N . THR A 1 98 ? -9.215 -2.089 18.704 1.00 90.19 98 THR A N 1
ATOM 754 C CA . THR A 1 98 ? -9.748 -1.452 19.923 1.00 90.19 98 THR A CA 1
ATOM 755 C C . THR A 1 98 ? -8.690 -0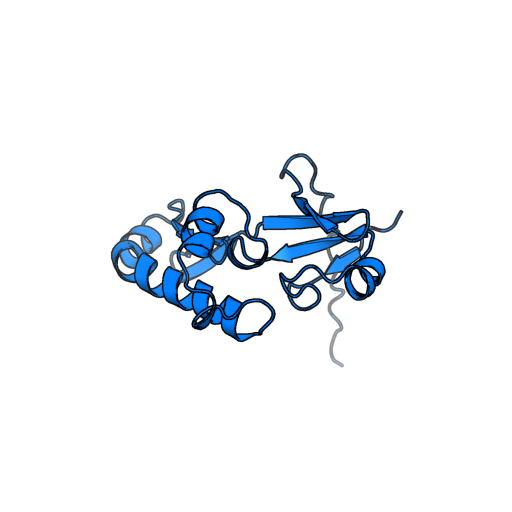.724 20.764 1.00 90.19 98 THR A C 1
ATOM 757 O O . THR A 1 98 ? -9.029 0.043 21.657 1.00 90.19 98 THR A O 1
ATOM 760 N N . THR A 1 99 ? -7.401 -0.961 20.498 1.00 92.62 99 THR A N 1
ATOM 761 C CA . THR A 1 99 ? -6.262 -0.277 21.131 1.00 92.62 99 THR A CA 1
ATOM 762 C C . THR A 1 99 ? -5.709 0.882 20.292 1.00 92.62 99 THR A C 1
ATOM 764 O O . THR A 1 99 ? -4.614 1.363 20.580 1.00 92.62 99 THR A O 1
ATOM 767 N N . GLY A 1 100 ? -6.400 1.286 19.222 1.00 89.75 100 GLY A N 1
ATOM 768 C CA . GLY A 1 100 ? -5.968 2.357 18.317 1.00 89.75 100 GLY A CA 1
ATOM 769 C C . GLY A 1 100 ? -4.854 1.956 17.345 1.00 89.75 100 GLY A C 1
ATOM 770 O O . GLY A 1 100 ? -4.254 2.804 16.683 1.00 89.75 100 GLY A O 1
ATOM 771 N N . ARG A 1 101 ? -4.527 0.659 17.227 1.00 94.56 101 ARG A N 1
ATOM 772 C CA . ARG A 1 101 ? -3.487 0.200 16.297 1.00 94.56 101 ARG A CA 1
ATOM 773 C C . ARG A 1 101 ? -4.062 0.084 14.891 1.00 94.56 101 ARG A C 1
ATOM 775 O O . ARG A 1 101 ? -4.945 -0.732 14.645 1.00 94.56 101 ARG A O 1
ATOM 782 N N . ILE A 1 102 ? -3.477 0.817 13.948 1.00 94.75 102 ILE A N 1
ATOM 783 C CA . ILE A 1 102 ? -3.800 0.681 12.524 1.00 94.75 102 ILE A CA 1
ATOM 784 C C . ILE A 1 102 ? -3.218 -0.635 11.993 1.00 94.75 102 ILE A C 1
ATOM 786 O O . ILE A 1 102 ? -2.019 -0.909 12.117 1.00 94.75 102 ILE A O 1
ATOM 790 N N . GLN A 1 103 ? -4.069 -1.452 11.384 1.00 94.81 103 GLN A N 1
ATOM 791 C CA . GLN A 1 103 ? -3.696 -2.649 10.643 1.00 94.81 103 GLN A CA 1
ATOM 792 C C . GLN A 1 103 ? -3.945 -2.418 9.156 1.00 94.81 103 GLN A C 1
ATOM 794 O O . GLN A 1 103 ? -4.899 -1.753 8.770 1.00 94.81 103 GLN A O 1
ATOM 799 N N . ARG A 1 104 ? -3.067 -2.972 8.320 1.00 92.44 104 ARG A N 1
ATOM 800 C CA . ARG A 1 104 ? -3.125 -2.851 6.860 1.00 92.44 104 ARG A CA 1
ATOM 801 C C . ARG A 1 104 ? -3.212 -4.228 6.232 1.00 92.44 104 ARG A C 1
ATOM 803 O O . ARG A 1 104 ? -2.325 -5.059 6.440 1.00 92.44 104 ARG A O 1
ATOM 810 N N . ARG A 1 105 ? -4.241 -4.452 5.423 1.00 90.88 105 ARG A N 1
ATOM 811 C CA . ARG A 1 105 ? -4.324 -5.602 4.526 1.00 90.88 105 ARG A CA 1
ATOM 812 C C . ARG A 1 105 ? -3.760 -5.199 3.170 1.00 90.88 105 ARG A C 1
ATOM 814 O O . ARG A 1 105 ? -4.255 -4.280 2.524 1.00 90.88 105 ARG A O 1
ATOM 821 N N . LEU A 1 106 ? -2.688 -5.880 2.779 1.00 89.38 106 LEU A N 1
ATOM 822 C CA . LEU A 1 106 ? -1.995 -5.639 1.520 1.00 89.38 106 LEU A CA 1
ATOM 823 C C . LEU A 1 106 ? -2.576 -6.433 0.372 1.00 89.38 106 LEU A C 1
ATOM 825 O O . LEU A 1 106 ? -3.151 -7.505 0.562 1.00 89.38 106 LEU A O 1
ATOM 829 N N . GLU A 1 107 ? -2.332 -5.901 -0.818 1.00 86.69 107 GLU A N 1
ATOM 830 C CA . GLU A 1 107 ? -2.578 -6.601 -2.060 1.00 86.69 107 GLU A CA 1
ATOM 831 C C . GLU A 1 107 ? -1.379 -7.489 -2.375 1.00 86.69 107 GLU A C 1
ATOM 833 O O . GLU A 1 107 ? -0.222 -7.084 -2.225 1.00 86.69 107 GLU A O 1
ATOM 838 N N . TRP A 1 108 ? -1.662 -8.710 -2.809 1.00 88.69 108 TRP A N 1
ATOM 839 C CA . TRP A 1 108 ? -0.653 -9.730 -3.053 1.00 88.69 108 TRP A CA 1
ATOM 840 C C . TRP A 1 108 ? -0.457 -9.951 -4.542 1.00 88.69 108 TRP A C 1
ATOM 842 O O . TRP A 1 108 ? -1.416 -10.047 -5.307 1.00 88.69 108 TRP A O 1
ATOM 852 N N . PHE A 1 109 ? 0.800 -10.067 -4.947 1.00 88.31 109 PHE A N 1
ATOM 853 C CA . PHE A 1 109 ? 1.195 -10.237 -6.336 1.00 88.31 109 PHE A CA 1
ATOM 854 C C . PHE A 1 109 ? 2.214 -11.355 -6.455 1.00 88.31 109 PHE A C 1
ATOM 856 O O . PHE A 1 109 ? 2.950 -11.644 -5.512 1.00 88.31 109 PHE A O 1
ATOM 863 N N . ARG A 1 110 ? 2.275 -11.958 -7.640 1.00 90.06 110 ARG A N 1
ATOM 864 C CA . ARG A 1 110 ? 3.388 -12.801 -8.071 1.00 90.06 110 ARG A CA 1
ATOM 865 C C . ARG A 1 110 ? 4.044 -12.165 -9.284 1.00 90.06 110 ARG A C 1
ATOM 867 O O . ARG A 1 110 ? 3.334 -11.736 -10.190 1.00 90.06 110 ARG A O 1
ATOM 874 N N . ILE A 1 111 ? 5.371 -12.139 -9.331 1.00 89.50 111 ILE A N 1
ATOM 875 C CA . ILE A 1 111 ? 6.065 -11.777 -10.568 1.00 89.50 111 ILE A CA 1
ATOM 876 C C . ILE A 1 111 ? 5.938 -12.931 -11.564 1.00 89.50 111 ILE A C 1
ATOM 878 O O . ILE A 1 111 ? 6.297 -14.068 -11.257 1.00 89.50 111 ILE A O 1
ATOM 882 N N . GLN A 1 112 ? 5.384 -12.634 -12.736 1.00 91.12 112 GLN A N 1
ATOM 883 C CA . GLN A 1 112 ? 5.282 -13.549 -13.865 1.00 91.12 112 GLN A CA 1
ATOM 884 C C . GLN A 1 112 ? 5.730 -12.832 -15.132 1.00 91.12 112 GLN A C 1
ATOM 886 O O . GLN A 1 112 ? 5.175 -11.787 -15.483 1.00 91.12 112 GLN A O 1
ATOM 891 N N . ARG A 1 113 ? 6.701 -13.407 -15.844 1.00 90.38 113 ARG A N 1
ATOM 892 C CA . ARG A 1 113 ? 7.310 -12.804 -17.040 1.00 90.38 113 ARG A CA 1
ATOM 893 C C . ARG A 1 113 ? 7.799 -11.375 -16.759 1.00 90.38 113 ARG A C 1
ATOM 895 O O . ARG A 1 113 ? 7.470 -10.457 -17.515 1.00 90.38 113 ARG A O 1
ATOM 902 N N . ALA A 1 114 ? 8.525 -11.201 -15.651 1.00 87.56 114 ALA A N 1
ATOM 903 C CA . ALA A 1 114 ? 9.052 -9.916 -15.175 1.00 87.56 114 ALA A CA 1
ATOM 904 C C . ALA A 1 114 ? 7.981 -8.826 -14.942 1.00 87.56 114 ALA A C 1
ATOM 906 O O . ALA A 1 114 ? 8.252 -7.634 -15.068 1.00 87.56 114 ALA A O 1
ATOM 907 N N . LYS A 1 115 ? 6.734 -9.214 -14.637 1.00 88.38 115 LYS A N 1
ATOM 908 C CA . LYS A 1 115 ? 5.644 -8.278 -14.320 1.00 88.38 115 LYS A CA 1
ATOM 909 C C . LYS A 1 115 ? 4.855 -8.730 -13.096 1.00 88.38 115 LYS A C 1
ATOM 911 O O . LYS A 1 115 ? 4.584 -9.923 -12.963 1.00 88.38 115 LYS A O 1
ATOM 916 N N . PRO A 1 116 ? 4.410 -7.808 -12.229 1.00 89.12 116 PRO A N 1
ATOM 917 C CA . PRO A 1 116 ? 3.520 -8.157 -11.132 1.00 89.12 116 PRO A CA 1
ATOM 918 C C . PRO A 1 116 ? 2.131 -8.537 -11.657 1.00 89.12 116 PRO A C 1
ATOM 920 O O . PRO A 1 116 ? 1.476 -7.767 -12.360 1.00 89.12 116 PRO A O 1
ATOM 923 N N . VAL A 1 117 ? 1.662 -9.721 -11.271 1.00 89.81 117 VAL A N 1
ATOM 924 C CA . VAL A 1 117 ? 0.309 -10.223 -11.533 1.00 89.81 117 VAL A CA 1
ATOM 925 C C . VAL A 1 117 ? -0.427 -10.349 -10.204 1.00 89.81 117 VAL A C 1
ATOM 927 O O . VAL A 1 117 ? 0.065 -11.002 -9.283 1.00 89.81 117 VAL A O 1
ATOM 930 N N . HIS A 1 118 ? -1.588 -9.697 -10.096 1.00 88.31 118 HIS A N 1
ATOM 931 C CA . HIS A 1 118 ? -2.409 -9.711 -8.881 1.00 88.31 118 HIS A CA 1
ATOM 932 C C . HIS A 1 118 ? -2.890 -11.128 -8.573 1.00 88.31 118 HIS A C 1
ATOM 934 O O . HIS A 1 118 ? -3.401 -11.830 -9.449 1.00 88.31 118 HIS A O 1
ATOM 940 N N . LEU A 1 119 ? -2.730 -11.548 -7.322 1.00 87.38 119 LEU A N 1
ATOM 941 C CA . LEU A 1 119 ? -3.248 -12.810 -6.824 1.00 87.38 119 LEU A CA 1
ATOM 942 C C . LEU A 1 119 ? -4.614 -12.552 -6.192 1.00 87.38 119 LEU A C 1
ATOM 944 O O . LEU A 1 119 ? -4.725 -11.906 -5.150 1.00 87.38 119 LEU A O 1
ATOM 948 N N . ARG A 1 120 ? -5.673 -13.110 -6.782 1.00 72.31 120 ARG A N 1
ATOM 949 C CA . ARG A 1 120 ? -6.983 -13.133 -6.117 1.00 72.31 120 ARG A CA 1
ATOM 950 C C . ARG A 1 120 ? -6.864 -13.987 -4.855 1.00 72.31 120 ARG A C 1
ATOM 952 O O . ARG A 1 120 ? -6.270 -15.058 -4.914 1.00 72.31 120 ARG A O 1
ATOM 959 N N . LEU A 1 121 ? -7.459 -13.564 -3.738 1.00 57.81 121 LEU A N 1
ATOM 960 C CA . LEU A 1 121 ? -7.374 -14.258 -2.438 1.00 57.81 121 LEU A CA 1
ATOM 961 C C . LEU A 1 121 ? -7.688 -15.769 -2.507 1.00 57.81 121 LEU A C 1
ATOM 963 O O . LEU A 1 121 ? -7.027 -16.551 -1.834 1.00 57.81 121 LEU A O 1
ATOM 967 N N . ALA A 1 122 ? -8.599 -16.200 -3.387 1.00 55.69 122 ALA A N 1
ATOM 968 C CA . ALA A 1 122 ? -8.905 -17.619 -3.637 1.00 55.69 122 ALA A CA 1
ATOM 969 C C . ALA A 1 122 ? -7.745 -18.436 -4.255 1.00 55.69 122 ALA A C 1
ATOM 971 O O . ALA A 1 122 ? -7.818 -19.656 -4.337 1.00 55.69 122 ALA A O 1
ATOM 972 N N . THR A 1 123 ? -6.691 -17.762 -4.715 1.00 55.97 123 THR A N 1
ATOM 973 C CA . THR A 1 123 ? -5.514 -18.334 -5.389 1.00 55.97 123 THR A CA 1
ATOM 974 C C . THR A 1 123 ? -4.214 -18.067 -4.633 1.00 55.97 123 THR A C 1
ATOM 976 O O . THR A 1 123 ? -3.138 -18.397 -5.137 1.00 55.97 123 THR A O 1
ATOM 979 N N . LEU A 1 124 ? -4.281 -17.475 -3.431 1.00 56.47 124 LEU A N 1
ATOM 980 C CA . LEU A 1 124 ? -3.081 -17.299 -2.623 1.00 56.47 124 LEU A CA 1
ATOM 981 C C . LEU A 1 124 ? -2.569 -18.668 -2.169 1.00 56.47 124 LEU A C 1
ATOM 983 O O . LEU A 1 124 ? -3.327 -19.424 -1.559 1.00 56.47 124 LEU A O 1
ATOM 987 N N . PRO A 1 125 ? -1.288 -18.993 -2.416 1.00 52.28 125 PRO A N 1
ATOM 988 C CA . PRO A 1 125 ? -0.677 -20.122 -1.741 1.00 52.28 125 PRO A CA 1
ATOM 989 C C . PRO A 1 125 ? -0.781 -19.879 -0.234 1.00 52.28 125 PRO A C 1
ATOM 991 O O . PRO A 1 125 ? -0.505 -18.769 0.234 1.00 52.28 125 PRO A O 1
ATOM 994 N N . THR A 1 126 ? -1.218 -20.895 0.514 1.00 52.81 126 THR A N 1
ATOM 995 C CA . THR A 1 126 ? -1.272 -20.833 1.976 1.00 52.81 126 THR A CA 1
ATOM 996 C C . THR A 1 126 ? 0.118 -20.437 2.475 1.00 52.81 126 THR A C 1
ATOM 998 O O . THR A 1 126 ? 1.065 -21.182 2.204 1.00 52.81 126 THR A O 1
ATOM 1001 N N . PRO A 1 127 ? 0.276 -19.280 3.152 1.00 47.12 127 PRO A N 1
ATOM 1002 C CA . PRO A 1 127 ? 1.575 -18.880 3.665 1.00 47.12 127 PRO A CA 1
ATOM 1003 C C . PRO A 1 127 ? 2.119 -20.013 4.539 1.00 47.12 127 PRO A C 1
ATOM 1005 O O . PRO A 1 127 ? 1.379 -20.507 5.400 1.00 47.12 127 PRO A O 1
ATOM 1008 N N . PRO A 1 128 ? 3.366 -20.469 4.331 1.00 47.00 128 PRO A N 1
ATOM 1009 C CA . PRO A 1 128 ? 3.939 -21.491 5.185 1.00 47.00 128 PRO A CA 1
ATOM 1010 C C . PRO A 1 128 ? 3.909 -20.968 6.620 1.00 47.00 128 PRO A C 1
ATOM 1012 O O . PRO A 1 128 ? 4.345 -19.846 6.890 1.00 47.00 128 PRO A O 1
ATOM 1015 N N . ARG A 1 129 ? 3.373 -21.762 7.556 1.00 49.34 129 ARG A N 1
ATOM 1016 C CA . ARG A 1 129 ? 3.529 -21.452 8.978 1.00 49.34 129 ARG A CA 1
ATOM 1017 C C . ARG A 1 129 ? 5.026 -21.462 9.262 1.00 49.34 129 ARG A C 1
ATOM 1019 O O . ARG A 1 129 ? 5.640 -22.525 9.272 1.00 49.34 129 ARG A O 1
ATOM 1026 N N . LEU A 1 130 ? 5.606 -20.282 9.466 1.00 44.16 130 LEU A N 1
ATOM 1027 C CA . LEU A 1 130 ? 6.974 -20.160 9.942 1.00 44.16 130 LEU A CA 1
ATOM 1028 C C . LEU A 1 130 ? 7.011 -20.778 11.340 1.00 44.16 130 LEU A C 1
ATOM 1030 O O . LEU A 1 130 ? 6.533 -20.184 12.306 1.00 44.16 130 LEU A O 1
ATOM 1034 N N . SER A 1 131 ? 7.533 -22.000 11.446 1.00 44.06 131 SER A N 1
ATOM 1035 C CA . SER A 1 131 ? 7.869 -22.599 12.730 1.00 44.06 131 S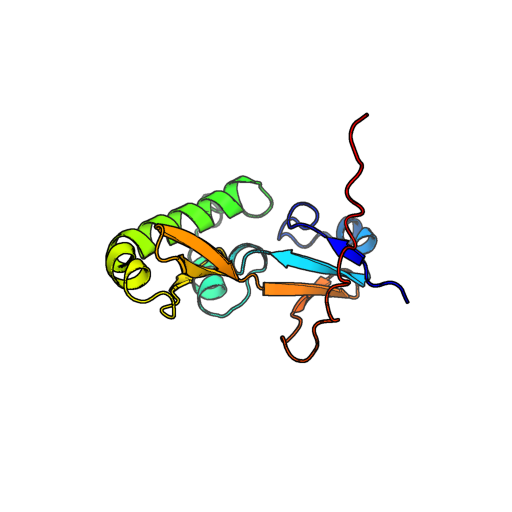ER A CA 1
ATOM 1036 C C . SER A 1 131 ? 9.082 -21.852 13.273 1.00 44.06 131 SER A C 1
ATOM 1038 O O . SER A 1 131 ? 10.225 -22.256 13.052 1.00 44.06 131 SER A O 1
ATOM 1040 N N . LEU A 1 132 ? 8.840 -20.724 13.938 1.00 43.16 132 LEU A N 1
ATOM 1041 C CA . LEU A 1 132 ? 9.851 -20.072 14.753 1.00 43.16 132 LEU A CA 1
ATOM 1042 C C . LEU A 1 132 ? 10.141 -21.028 15.911 1.00 43.16 132 LEU A C 1
ATOM 1044 O O . LEU A 1 132 ? 9.427 -21.043 16.911 1.00 43.16 132 LEU A O 1
ATOM 1048 N N . LYS A 1 133 ? 11.153 -21.888 15.750 1.00 45.22 133 LYS A N 1
ATOM 1049 C CA . LYS A 1 133 ? 11.772 -22.539 16.901 1.00 45.22 133 LYS A CA 1
ATOM 1050 C C . LYS A 1 133 ? 12.287 -21.395 17.763 1.00 45.22 133 LYS A C 1
ATOM 1052 O O . LYS A 1 133 ? 13.132 -20.627 17.309 1.00 45.22 133 LYS A O 1
ATOM 1057 N N . SER A 1 134 ? 11.721 -21.234 18.953 1.00 46.16 134 SER A N 1
ATOM 1058 C CA . SER A 1 134 ? 12.273 -20.347 19.966 1.00 46.16 134 SER A CA 1
ATOM 1059 C C . SER A 1 134 ? 13.713 -20.787 20.198 1.00 46.16 134 SER A C 1
ATOM 1061 O O . SER A 1 134 ? 13.948 -21.853 20.767 1.00 46.16 134 SER A O 1
ATOM 1063 N N . TYR A 1 135 ? 14.674 -20.017 19.699 1.00 43.03 135 TYR A N 1
ATOM 1064 C CA . TYR A 1 135 ? 16.039 -20.144 20.172 1.00 43.03 135 TYR A CA 1
ATOM 1065 C C . TYR A 1 135 ? 16.003 -19.710 21.635 1.00 43.03 135 TYR A C 1
ATOM 1067 O O . TYR A 1 135 ? 15.728 -18.549 21.932 1.00 43.03 135 TYR A O 1
ATOM 1075 N N . SER A 1 136 ? 16.158 -20.683 22.533 1.00 42.84 136 SER A N 1
ATOM 1076 C CA . SER A 1 136 ? 16.492 -20.410 23.925 1.00 42.84 136 SER A CA 1
ATOM 1077 C C . SER A 1 136 ? 17.830 -19.687 23.907 1.00 42.84 136 SER A C 1
ATOM 1079 O O . SER A 1 136 ? 18.794 -20.207 23.345 1.00 42.84 136 SER A O 1
ATOM 1081 N N . SER A 1 137 ? 17.858 -18.472 24.437 1.00 47.44 137 SER A N 1
ATOM 1082 C CA . SER A 1 137 ? 19.111 -17.821 24.786 1.00 47.44 137 SER A CA 1
ATOM 1083 C C . SER A 1 137 ? 19.607 -18.486 26.066 1.00 47.44 137 SER A C 1
ATOM 1085 O O . SER A 1 137 ? 19.009 -18.264 27.119 1.00 47.44 137 SER A O 1
ATOM 1087 N N . ASP A 1 138 ? 20.634 -19.324 25.948 1.00 49.72 138 ASP A N 1
ATOM 1088 C CA . ASP A 1 138 ? 21.537 -19.627 27.064 1.00 49.72 138 ASP A CA 1
ATOM 1089 C C . ASP A 1 138 ? 22.585 -18.509 27.183 1.00 49.72 138 ASP A C 1
ATOM 1091 O O . ASP A 1 138 ? 23.020 -17.991 26.122 1.00 49.72 138 ASP A O 1
#

Organism: NCBI:txid408172

pLDDT: mean 82.78, std 14.64, range [42.84, 95.75]

InterPro domains:
  IPR007443 Penicillin-binding protein activator LpoA [PF04348] (2-112)
  IPR007443 Penicillin-binding pr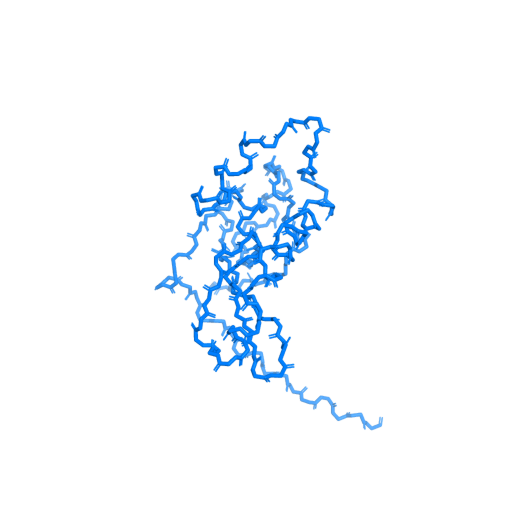otein activator LpoA [PTHR38038] (4-118)
  IPR028082 Periplasmic binding protein-like I [SSF53822] (2-117)